Protein AF-A0A7V1HTL6-F1 (afdb_monomer)

Structure (mmCIF, N/CA/C/O backbone):
data_AF-A0A7V1HTL6-F1
#
_entry.id   AF-A0A7V1HTL6-F1
#
loop_
_atom_site.group_PDB
_atom_site.id
_atom_site.type_symbol
_atom_site.label_atom_id
_atom_site.label_alt_id
_atom_site.label_comp_id
_atom_site.label_asym_id
_atom_site.label_entity_id
_atom_site.label_seq_id
_atom_site.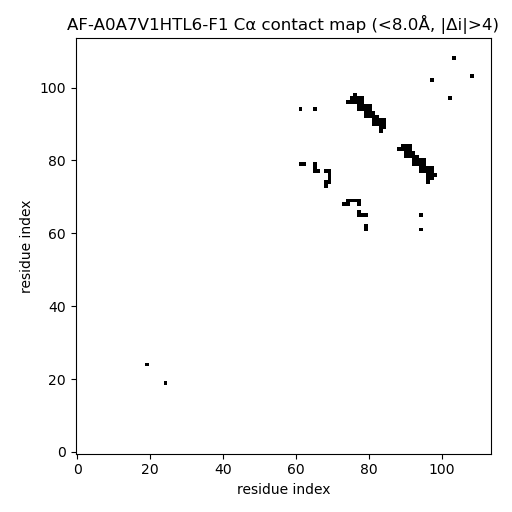pdbx_PDB_ins_code
_atom_site.Cartn_x
_atom_site.Cartn_y
_atom_site.Cartn_z
_atom_site.occupancy
_atom_site.B_iso_or_equiv
_atom_site.auth_seq_id
_atom_site.auth_comp_id
_atom_site.auth_asym_id
_atom_site.auth_atom_id
_atom_site.pdbx_PDB_model_num
ATOM 1 N N . MET A 1 1 ? -9.346 42.809 75.663 1.00 56.84 1 MET A N 1
ATOM 2 C CA . MET A 1 1 ? -9.502 42.828 74.192 1.00 56.84 1 MET A CA 1
ATOM 3 C C . MET A 1 1 ? -9.302 41.404 73.695 1.00 56.84 1 MET A C 1
ATOM 5 O O . MET A 1 1 ? -8.180 40.922 73.694 1.00 56.84 1 MET A O 1
ATOM 9 N N . MET A 1 2 ? -10.395 40.682 73.441 1.00 52.62 2 MET A N 1
ATOM 10 C CA . MET A 1 2 ? -10.403 39.232 73.212 1.00 52.62 2 MET A CA 1
ATOM 11 C C . MET A 1 2 ? -10.892 38.975 71.785 1.00 52.62 2 MET A C 1
ATOM 13 O O . MET A 1 2 ? -12.039 39.262 71.458 1.00 52.62 2 MET A O 1
ATOM 17 N N . MET A 1 3 ? -9.990 38.515 70.916 1.00 59.81 3 MET A N 1
ATOM 18 C CA . MET A 1 3 ? -10.300 38.154 69.532 1.00 59.81 3 MET A CA 1
ATOM 19 C C . MET A 1 3 ? -10.863 36.732 69.500 1.00 59.81 3 MET A C 1
ATOM 21 O O . MET A 1 3 ? -10.132 35.756 69.668 1.00 59.81 3 MET A O 1
ATOM 25 N N . THR A 1 4 ? -12.167 36.613 69.268 1.00 74.06 4 THR A N 1
ATOM 26 C CA . THR A 1 4 ? -12.839 35.336 69.014 1.00 74.06 4 THR A CA 1
ATOM 27 C C . THR A 1 4 ? -12.399 34.795 67.655 1.00 74.06 4 THR A C 1
ATOM 29 O O . THR A 1 4 ? -12.828 35.278 66.606 1.00 74.06 4 THR A O 1
ATOM 32 N N . ARG A 1 5 ? -11.532 33.776 67.656 1.00 67.38 5 ARG A N 1
ATOM 33 C CA . ARG A 1 5 ? -11.213 33.006 66.449 1.00 67.38 5 ARG A CA 1
ATOM 34 C C . ARG A 1 5 ? -12.417 32.143 66.081 1.00 67.38 5 ARG A C 1
ATOM 36 O O . ARG A 1 5 ? -12.697 31.137 66.726 1.00 67.38 5 ARG A O 1
ATOM 43 N N . ARG A 1 6 ? -13.138 32.548 65.037 1.00 69.81 6 ARG A N 1
ATOM 44 C CA . ARG A 1 6 ? -14.219 31.760 64.441 1.00 69.81 6 ARG A CA 1
ATOM 45 C C . ARG A 1 6 ? -13.593 30.629 63.622 1.00 69.81 6 ARG A C 1
ATOM 47 O O . ARG A 1 6 ? -13.066 30.863 62.540 1.00 69.81 6 ARG A O 1
ATOM 54 N N . SER A 1 7 ? -13.609 29.423 64.179 1.00 67.06 7 SER A N 1
ATOM 55 C CA . SER A 1 7 ? -13.210 28.199 63.481 1.00 67.06 7 SER A CA 1
ATOM 56 C C . SER A 1 7 ? -14.206 27.914 62.350 1.00 67.06 7 SER A C 1
ATOM 58 O O . SER A 1 7 ? -15.398 27.726 62.599 1.00 67.06 7 SER A O 1
ATOM 60 N N . LEU A 1 8 ? -13.735 27.948 61.102 1.00 70.75 8 LEU A N 1
ATOM 61 C CA . LEU A 1 8 ? -14.497 27.549 59.919 1.00 70.75 8 LEU A CA 1
ATOM 62 C C . LEU A 1 8 ? -14.381 26.031 59.7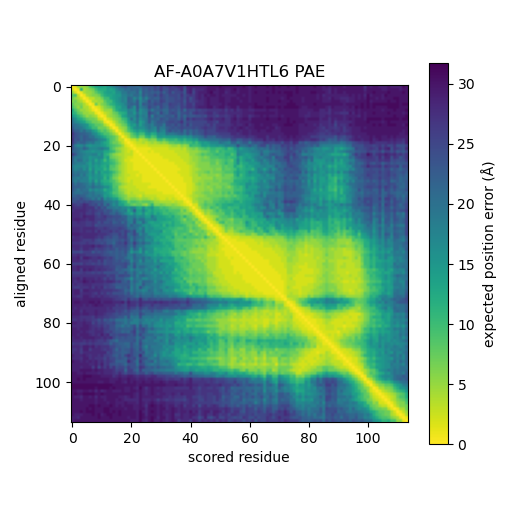71 1.00 70.75 8 LEU A C 1
ATOM 64 O O . LEU A 1 8 ? -13.377 25.520 59.282 1.00 70.75 8 LEU A O 1
ATOM 68 N N . ASN A 1 9 ? -15.410 25.314 60.218 1.00 66.50 9 ASN A N 1
ATOM 69 C CA . ASN A 1 9 ? -15.508 23.873 60.026 1.00 66.50 9 ASN A CA 1
ATOM 70 C C . ASN A 1 9 ? -15.953 23.582 58.584 1.00 66.50 9 ASN A C 1
ATOM 72 O O . ASN A 1 9 ? -17.142 23.650 58.264 1.00 66.50 9 ASN A O 1
ATOM 76 N N . ILE A 1 10 ? -14.994 23.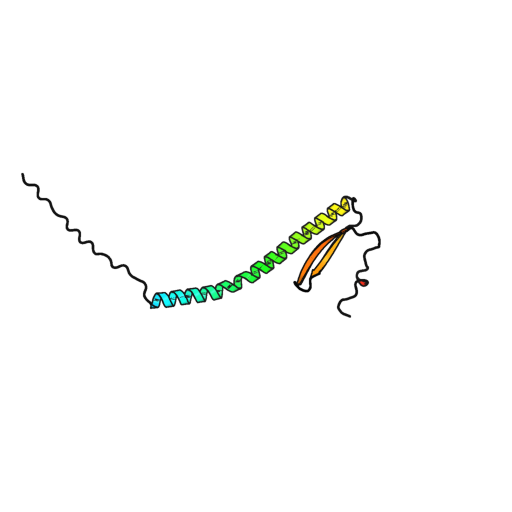321 57.697 1.00 71.88 10 ILE A N 1
ATOM 77 C CA . ILE A 1 10 ? -15.263 22.989 56.296 1.00 71.88 10 ILE A CA 1
ATOM 78 C C . ILE A 1 10 ? -15.527 21.482 56.204 1.00 71.88 10 ILE A C 1
ATOM 80 O O . ILE A 1 10 ? -14.604 20.678 56.109 1.00 71.88 10 ILE A O 1
ATOM 84 N N . ASN A 1 11 ? -16.806 21.101 56.218 1.00 69.00 11 ASN A N 1
ATOM 85 C CA . ASN A 1 11 ? -17.243 19.745 55.886 1.00 69.00 11 ASN A CA 1
ATOM 86 C C . ASN A 1 11 ? -17.067 19.512 54.380 1.00 69.00 11 ASN A C 1
ATOM 88 O O . ASN A 1 11 ? -17.983 19.739 53.584 1.00 69.00 11 ASN A O 1
ATOM 92 N N . HIS A 1 12 ? -15.885 19.056 53.975 1.00 67.12 12 HIS A N 1
ATOM 93 C CA . HIS A 1 12 ? -15.663 18.596 52.613 1.00 67.12 12 HIS A CA 1
ATOM 94 C C . HIS A 1 12 ? -16.373 17.248 52.438 1.00 67.12 12 HIS A C 1
ATOM 96 O O . HIS A 1 12 ? -15.878 16.202 52.851 1.00 67.12 12 HIS A O 1
ATOM 102 N N . LYS A 1 13 ? -17.577 17.269 51.856 1.00 69.31 13 LYS A N 1
ATOM 103 C CA . LYS A 1 13 ? -18.217 16.048 51.362 1.00 69.31 13 LYS A CA 1
ATOM 104 C C . LYS A 1 13 ? -17.334 15.507 50.243 1.00 69.31 13 LYS A C 1
ATOM 106 O O . LYS A 1 13 ? -17.317 16.076 49.154 1.00 69.31 13 LYS A O 1
ATOM 111 N N . ILE A 1 14 ? -16.573 14.453 50.524 1.00 69.25 14 ILE A N 1
ATOM 112 C CA . ILE A 1 14 ? -15.874 13.701 49.486 1.00 69.25 14 ILE A CA 1
ATOM 113 C C . ILE A 1 14 ? -16.964 13.116 48.589 1.00 69.25 14 ILE A C 1
ATOM 115 O O . ILE A 1 14 ? -17.702 12.217 48.987 1.00 69.25 14 ILE A O 1
ATOM 119 N N . SER A 1 15 ? -17.118 13.702 47.404 1.00 67.88 15 SER A N 1
ATOM 120 C CA . SER A 1 15 ? -17.940 13.151 46.336 1.00 67.88 15 SER A CA 1
ATOM 121 C C . SER A 1 15 ? -17.327 11.810 45.955 1.00 67.88 15 SER A C 1
ATOM 123 O O . SER A 1 15 ? -16.266 11.783 45.334 1.00 67.88 15 SER A O 1
ATOM 125 N N . ALA A 1 16 ? -17.958 10.708 46.360 1.00 64.56 16 ALA A N 1
ATOM 126 C CA . ALA A 1 16 ? -17.587 9.376 45.906 1.00 64.56 16 ALA A CA 1
ATOM 127 C C . ALA A 1 16 ? -17.624 9.375 44.371 1.00 64.56 16 ALA A C 1
ATOM 129 O O . ALA A 1 16 ? -18.681 9.564 43.772 1.00 64.56 16 ALA A O 1
ATOM 130 N N . GLY A 1 17 ? -16.452 9.269 43.742 1.00 64.38 17 GLY A N 1
ATOM 131 C CA . GLY A 1 17 ? -16.336 9.242 42.290 1.00 64.38 17 GLY A CA 1
ATOM 132 C C . GLY A 1 17 ? -17.140 8.072 41.732 1.00 64.38 17 GLY A C 1
ATOM 133 O O . GLY A 1 17 ? -16.998 6.944 42.204 1.00 64.38 17 GLY A O 1
ATOM 134 N N . ALA A 1 18 ? -18.004 8.347 40.757 1.00 74.12 18 ALA A N 1
ATOM 135 C CA . ALA A 1 18 ? -18.759 7.321 40.056 1.00 74.12 18 ALA A CA 1
ATOM 136 C C . ALA A 1 18 ? -17.782 6.427 39.274 1.00 74.12 18 ALA A C 1
ATOM 138 O O . ALA A 1 18 ? -17.099 6.892 38.363 1.00 74.12 18 ALA A O 1
ATOM 139 N N . GLY A 1 19 ? -17.674 5.162 39.680 1.00 78.12 19 GLY A N 1
ATOM 140 C CA . GLY A 1 19 ? -16.963 4.131 38.930 1.00 78.12 19 GLY A CA 1
ATOM 141 C C . GLY A 1 19 ? -17.853 3.533 37.843 1.00 78.12 19 GLY A C 1
ATOM 142 O O . GLY A 1 19 ? -19.077 3.554 37.958 1.00 78.12 19 GLY A O 1
ATOM 143 N N . PHE A 1 20 ? -17.231 2.980 36.803 1.00 83.94 20 PHE A N 1
ATOM 144 C CA . PHE A 1 20 ? -17.944 2.271 35.743 1.00 83.94 20 PHE A CA 1
ATOM 145 C C . PHE A 1 20 ? -18.555 0.970 36.258 1.00 83.94 20 PHE A C 1
ATOM 147 O O . PHE A 1 20 ? -17.940 0.228 37.033 1.00 83.94 20 PHE A O 1
ATOM 154 N N . THR A 1 21 ? -19.763 0.674 35.794 1.00 92.25 21 THR A N 1
ATOM 155 C CA . THR A 1 21 ? -20.419 -0.604 36.076 1.00 92.25 21 THR A CA 1
ATOM 156 C C . THR A 1 21 ? -19.830 -1.726 35.217 1.00 92.25 21 THR A C 1
ATOM 158 O O . THR A 1 21 ? -19.300 -1.495 34.129 1.00 92.25 21 THR A O 1
ATOM 161 N N . LEU A 1 22 ? -19.975 -2.977 35.668 1.00 93.62 22 LEU A N 1
ATOM 162 C CA . LEU A 1 22 ? -19.636 -4.148 34.846 1.00 93.62 22 LEU A CA 1
ATOM 163 C C . LEU A 1 22 ? -20.386 -4.136 33.507 1.00 93.62 22 LEU A C 1
ATOM 165 O O . LEU A 1 22 ? -19.816 -4.484 32.476 1.00 93.62 22 LEU A O 1
ATOM 169 N N . LEU A 1 23 ? -21.647 -3.695 33.523 1.00 95.19 23 LEU A N 1
ATOM 170 C CA . LEU A 1 23 ? -22.484 -3.605 32.332 1.00 95.19 23 LEU A CA 1
ATOM 171 C C . LEU A 1 23 ? -21.931 -2.593 31.321 1.00 95.19 23 LEU A C 1
ATOM 173 O O . LEU A 1 23 ? -21.842 -2.913 30.139 1.00 95.19 23 LEU A O 1
ATOM 177 N N . GLU A 1 24 ? -21.520 -1.404 31.768 1.00 94.44 24 GLU A N 1
ATOM 178 C CA . GLU A 1 24 ? -20.901 -0.410 30.882 1.00 94.44 24 GLU A CA 1
ATOM 179 C C . GLU A 1 24 ? -19.627 -0.937 30.239 1.00 94.44 24 GLU A C 1
ATOM 181 O O . GLU A 1 24 ? -19.413 -0.711 29.051 1.00 94.44 24 GLU A O 1
ATOM 186 N N . LEU A 1 25 ? -18.810 -1.683 30.985 1.00 94.94 25 LEU A N 1
ATOM 187 C CA . LEU A 1 25 ? -17.605 -2.280 30.426 1.00 94.94 25 LEU A CA 1
ATOM 188 C C . LEU A 1 25 ? -17.944 -3.331 29.356 1.00 94.94 25 LEU A C 1
ATOM 190 O O . LEU A 1 25 ? -17.310 -3.354 28.302 1.00 94.94 25 LEU A O 1
ATOM 194 N N . MET A 1 26 ? -18.981 -4.148 29.570 1.00 96.62 26 MET A N 1
ATOM 195 C CA . MET A 1 26 ? -19.439 -5.110 28.560 1.00 96.62 26 MET A CA 1
ATOM 196 C C . MET A 1 26 ? -19.941 -4.415 27.291 1.00 96.62 26 MET A C 1
ATOM 198 O O . MET A 1 26 ? -19.562 -4.800 26.183 1.00 96.62 26 MET A O 1
ATOM 202 N N . VAL A 1 27 ? -20.760 -3.373 27.446 1.00 96.56 27 VAL A N 1
ATOM 203 C CA . VAL A 1 27 ? -21.303 -2.606 26.317 1.00 96.56 27 VAL A CA 1
ATOM 204 C C . VAL A 1 27 ? -20.185 -1.876 25.571 1.00 96.56 27 VAL A C 1
ATOM 206 O O . VAL A 1 27 ? -20.141 -1.927 24.344 1.00 96.56 27 VAL A O 1
ATOM 209 N N . ALA A 1 28 ? -19.239 -1.259 26.283 1.00 96.62 28 ALA A N 1
ATOM 210 C CA . ALA A 1 28 ? -18.104 -0.570 25.677 1.00 96.62 28 ALA A CA 1
ATOM 211 C C . ALA A 1 28 ? -17.240 -1.523 24.838 1.00 96.62 28 ALA A C 1
ATOM 213 O O . ALA A 1 28 ? -16.930 -1.216 23.687 1.00 96.62 28 ALA A O 1
ATOM 214 N N . VAL A 1 29 ? -16.902 -2.702 25.370 1.00 96.75 29 VAL A N 1
ATOM 215 C CA . VAL A 1 29 ? -16.120 -3.704 24.629 1.00 96.75 29 VAL A CA 1
ATOM 216 C C . VAL A 1 29 ? -16.898 -4.224 23.416 1.00 96.75 29 VAL A C 1
ATOM 218 O O . VAL A 1 29 ? -16.319 -4.345 22.337 1.00 96.75 29 VAL A O 1
ATOM 221 N N . ALA A 1 30 ? -18.208 -4.460 23.542 1.00 97.62 30 ALA A N 1
ATOM 222 C CA . ALA A 1 30 ? -19.047 -4.872 22.415 1.00 97.62 30 ALA A CA 1
ATOM 223 C C . ALA A 1 30 ? -19.068 -3.822 21.288 1.00 97.62 30 ALA A C 1
ATOM 225 O O . ALA A 1 30 ? -18.933 -4.172 20.114 1.00 97.62 30 ALA A O 1
ATOM 226 N N . ILE A 1 31 ? -19.174 -2.535 21.639 1.00 97.56 31 ILE A N 1
ATOM 227 C CA . ILE A 1 31 ? -19.117 -1.429 20.674 1.00 97.56 31 ILE A CA 1
ATOM 228 C C . ILE A 1 31 ? -17.739 -1.367 20.007 1.00 97.56 31 ILE A C 1
ATOM 230 O O . ILE A 1 31 ? -17.669 -1.236 18.786 1.00 97.56 31 ILE A O 1
ATOM 234 N N . ILE A 1 32 ? -16.647 -1.502 20.768 1.00 97.06 32 ILE A N 1
ATOM 235 C CA . ILE A 1 32 ? -15.283 -1.498 20.215 1.00 97.06 32 ILE A CA 1
ATOM 236 C C . ILE A 1 32 ? -15.125 -2.614 19.178 1.00 97.06 32 ILE A C 1
ATOM 238 O O . ILE A 1 32 ? -14.706 -2.337 18.056 1.00 97.06 32 ILE A O 1
ATOM 242 N N . VAL A 1 33 ? -15.522 -3.847 19.512 1.00 96.94 33 VAL A N 1
ATOM 243 C CA . VAL A 1 33 ? -15.436 -4.997 18.596 1.00 96.94 33 VAL A CA 1
ATOM 244 C C . VAL A 1 33 ? -16.250 -4.753 17.325 1.00 96.94 33 VAL A C 1
ATOM 246 O O . VAL A 1 33 ? -15.744 -4.966 16.221 1.00 96.94 33 VAL A O 1
ATOM 249 N N . LEU A 1 34 ? -17.481 -4.253 17.461 1.00 96.19 34 LEU A N 1
ATOM 250 C CA . LEU A 1 34 ? -18.338 -3.930 16.321 1.00 96.19 34 LEU A CA 1
ATOM 251 C C . LEU A 1 34 ? -17.684 -2.890 15.398 1.00 96.19 34 LEU A C 1
ATOM 253 O O . LEU A 1 34 ? -17.636 -3.077 14.182 1.00 96.19 34 LEU A O 1
ATOM 257 N N . LEU A 1 35 ? -17.134 -1.817 15.969 1.00 95.25 35 LEU A N 1
ATOM 258 C CA . LEU A 1 35 ? -16.447 -0.776 15.206 1.00 95.25 35 LEU A CA 1
ATOM 259 C C . LEU A 1 35 ? -15.183 -1.305 14.518 1.00 95.25 35 LEU A C 1
ATOM 261 O O . LEU A 1 35 ? -14.910 -0.923 13.377 1.00 95.25 35 LEU A O 1
ATOM 265 N N . THR A 1 36 ? -14.426 -2.197 15.163 1.00 92.75 36 THR A N 1
ATOM 266 C CA . THR A 1 36 ? -13.238 -2.818 14.560 1.00 92.75 36 THR A CA 1
ATOM 267 C C . THR A 1 36 ? -13.606 -3.644 13.329 1.00 92.75 36 THR A C 1
ATOM 269 O O . THR A 1 36 ? -12.987 -3.464 12.281 1.00 92.75 36 THR A O 1
ATOM 272 N N . VAL A 1 37 ? -14.649 -4.478 13.411 1.00 92.50 37 VAL A N 1
ATOM 273 C CA . VAL A 1 37 ? -15.118 -5.300 12.279 1.00 92.50 37 VAL A CA 1
ATOM 274 C C . VAL A 1 37 ? -15.503 -4.429 11.080 1.00 92.50 37 VAL A C 1
ATOM 276 O O . VAL A 1 37 ? -15.122 -4.725 9.949 1.00 92.50 37 VAL A O 1
ATOM 279 N N . LEU A 1 38 ? -16.196 -3.314 11.323 1.00 89.12 38 LEU A N 1
ATOM 280 C CA . LEU A 1 38 ? -16.610 -2.380 10.271 1.00 89.12 38 LEU A CA 1
ATOM 281 C C . LEU A 1 38 ? -15.457 -1.525 9.712 1.00 89.12 38 LEU A C 1
ATOM 283 O O . LEU A 1 38 ? -15.570 -0.992 8.608 1.00 89.12 38 LEU A O 1
ATOM 287 N N . SER A 1 39 ? -14.351 -1.382 10.448 1.00 86.81 39 SER A N 1
ATOM 288 C CA . SER A 1 39 ? -13.217 -0.530 10.053 1.00 86.81 39 SER A CA 1
ATOM 289 C C . SER A 1 39 ? -12.221 -1.224 9.120 1.00 86.81 39 SER A C 1
ATOM 291 O O . SER A 1 39 ? -11.602 -0.561 8.289 1.00 86.81 39 SER A O 1
ATOM 293 N N . ILE A 1 40 ? -12.083 -2.551 9.210 1.00 78.94 40 ILE A N 1
ATOM 294 C CA . ILE A 1 40 ? -11.132 -3.342 8.406 1.00 78.94 40 ILE A CA 1
ATOM 295 C C . ILE A 1 40 ? -11.309 -3.190 6.877 1.00 78.94 40 ILE A C 1
ATOM 297 O O . ILE A 1 40 ? -10.306 -2.955 6.197 1.00 78.94 40 ILE A O 1
ATOM 301 N N . PRO A 1 41 ? -12.519 -3.297 6.286 1.00 74.56 41 PRO A N 1
ATOM 302 C CA . PRO A 1 41 ? -12.658 -3.413 4.830 1.00 74.56 41 PRO A CA 1
ATOM 303 C C . PRO A 1 41 ? -12.271 -2.149 4.046 1.00 74.56 41 PRO A C 1
ATOM 305 O O . PRO A 1 41 ? -12.116 -2.208 2.830 1.00 74.56 41 PRO A O 1
ATOM 308 N N . ARG A 1 42 ? -12.079 -0.997 4.702 1.00 63.47 42 ARG A N 1
ATOM 309 C CA . ARG A 1 42 ? -11.783 0.274 4.016 1.00 63.47 42 ARG A CA 1
ATOM 310 C C . ARG A 1 42 ? -10.360 0.404 3.464 1.00 63.47 42 ARG A C 1
ATOM 312 O O . ARG A 1 42 ? -10.094 1.351 2.729 1.00 63.47 42 ARG A O 1
ATOM 319 N N . PHE A 1 43 ? -9.453 -0.518 3.780 1.00 60.50 43 PHE A N 1
ATOM 320 C CA . PHE A 1 43 ? -8.051 -0.400 3.369 1.00 60.50 43 PHE A CA 1
ATOM 321 C C . PHE A 1 43 ? -7.728 -0.961 1.976 1.00 60.50 43 PHE A C 1
ATOM 323 O O . PHE A 1 43 ? -6.691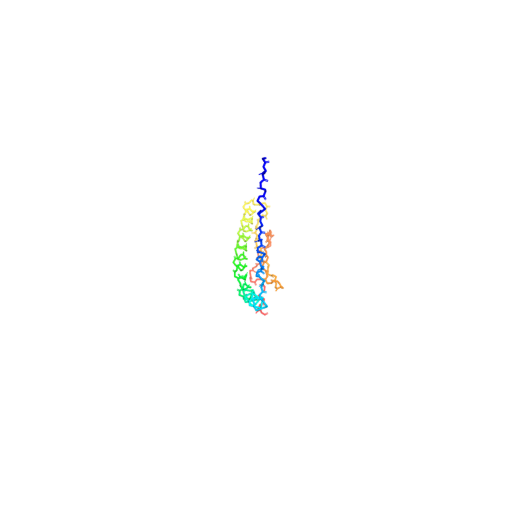 -0.588 1.432 1.00 60.50 43 PHE A O 1
ATOM 330 N N . SER A 1 44 ? -8.559 -1.826 1.384 1.00 62.12 44 SER A N 1
ATOM 331 C CA . SER A 1 44 ? -8.259 -2.436 0.073 1.00 62.12 44 SER A CA 1
ATOM 332 C C . SER A 1 44 ? -8.422 -1.443 -1.080 1.00 62.12 44 SER A C 1
ATOM 334 O O . SER A 1 44 ? -7.475 -1.201 -1.819 1.00 62.12 44 SER A O 1
ATOM 336 N N . ALA A 1 45 ? -9.565 -0.759 -1.157 1.00 60.34 45 ALA A N 1
ATOM 337 C CA . ALA A 1 45 ? -9.864 0.165 -2.254 1.00 60.34 45 ALA A CA 1
ATOM 338 C C . ALA A 1 45 ? -8.907 1.373 -2.333 1.00 60.34 45 ALA A C 1
ATOM 340 O O . ALA A 1 45 ? -8.721 1.958 -3.400 1.00 60.34 45 ALA A O 1
ATOM 341 N N . LEU A 1 46 ? -8.291 1.772 -1.214 1.00 59.44 46 LEU A N 1
ATOM 342 C CA . LEU A 1 46 ? -7.274 2.825 -1.219 1.00 59.44 46 LEU A CA 1
ATOM 343 C C . LEU A 1 46 ? -5.947 2.319 -1.807 1.00 59.44 46 LEU A C 1
ATOM 345 O O . LEU A 1 46 ? -5.295 3.061 -2.535 1.00 59.44 46 LEU A O 1
ATOM 349 N N . LYS A 1 47 ? -5.563 1.068 -1.526 1.00 62.19 47 LYS A N 1
ATOM 350 C CA . LYS A 1 47 ? -4.326 0.460 -2.039 1.00 62.19 47 LYS A CA 1
ATOM 351 C C . LYS A 1 47 ? -4.375 0.278 -3.552 1.00 62.19 47 LYS A C 1
ATOM 353 O O . LYS A 1 47 ? -3.466 0.748 -4.223 1.00 62.19 47 LYS A O 1
ATOM 358 N N . ASP A 1 48 ? -5.477 -0.245 -4.086 1.00 61.91 48 ASP A N 1
ATOM 359 C CA . ASP A 1 48 ? -5.620 -0.486 -5.530 1.00 61.91 48 ASP A CA 1
ATOM 360 C C . ASP A 1 48 ? -5.448 0.805 -6.357 1.00 61.91 48 ASP A C 1
ATOM 362 O O . ASP A 1 48 ? -4.766 0.836 -7.383 1.00 61.91 48 ASP A O 1
ATOM 366 N N . ASN A 1 49 ? -6.021 1.916 -5.877 1.00 62.03 49 ASN A N 1
ATOM 367 C CA . ASN A 1 49 ? -5.906 3.221 -6.535 1.00 62.03 49 ASN A CA 1
ATOM 368 C C . ASN A 1 49 ? -4.491 3.819 -6.440 1.00 62.03 49 ASN A C 1
ATOM 370 O O . ASN A 1 49 ? -4.029 4.486 -7.376 1.00 62.03 49 ASN A O 1
ATOM 374 N N . LEU A 1 50 ? -3.804 3.596 -5.316 1.00 65.31 50 LEU A N 1
ATOM 375 C CA . LEU A 1 50 ? -2.417 4.021 -5.125 1.00 65.31 50 LEU A CA 1
ATOM 376 C C . LEU A 1 50 ? -1.468 3.210 -6.012 1.00 65.31 50 LEU A C 1
ATOM 378 O O . LEU A 1 50 ? -0.588 3.801 -6.639 1.00 65.31 50 LEU A O 1
ATOM 382 N N . ASP A 1 51 ? -1.695 1.904 -6.142 1.00 73.88 51 ASP A N 1
ATOM 383 C CA . ASP A 1 51 ? -0.885 1.010 -6.971 1.00 73.88 51 ASP A CA 1
ATOM 384 C C . ASP A 1 51 ? -1.017 1.351 -8.460 1.00 73.88 51 ASP A C 1
ATOM 386 O O . ASP A 1 51 ? -0.009 1.487 -9.158 1.00 73.88 51 ASP A O 1
ATOM 390 N N . ALA A 1 52 ? -2.238 1.604 -8.942 1.00 78.00 52 ALA A N 1
ATOM 391 C CA . ALA A 1 52 ? -2.469 2.023 -10.325 1.00 78.00 52 ALA A CA 1
ATOM 392 C C . ALA A 1 52 ? -1.821 3.384 -10.643 1.00 78.00 52 ALA A C 1
ATOM 394 O O . ALA A 1 52 ? -1.196 3.566 -11.695 1.00 78.00 52 ALA A O 1
ATOM 395 N N . SER A 1 53 ? -1.938 4.346 -9.722 1.00 81.69 53 SER A N 1
ATOM 396 C CA . SER A 1 53 ? -1.349 5.681 -9.884 1.00 81.69 53 SER A CA 1
ATOM 397 C C . SER A 1 53 ? 0.181 5.630 -9.862 1.00 81.69 53 SER A C 1
ATOM 399 O O . SER A 1 53 ? 0.834 6.268 -10.694 1.00 81.69 53 SER A O 1
ATOM 401 N N . ALA A 1 54 ? 0.756 4.835 -8.957 1.00 83.69 54 ALA A N 1
ATOM 402 C CA . ALA A 1 54 ? 2.193 4.610 -8.875 1.00 83.69 54 ALA A CA 1
ATOM 403 C C . ALA A 1 54 ? 2.721 3.935 -10.146 1.00 83.69 54 ALA A C 1
ATOM 405 O O . ALA A 1 54 ? 3.649 4.461 -10.760 1.00 83.69 54 ALA A O 1
ATOM 406 N N . ALA A 1 55 ? 2.084 2.850 -10.600 1.00 83.12 55 ALA A N 1
ATOM 407 C CA . ALA A 1 55 ? 2.471 2.134 -11.816 1.00 83.12 55 ALA A CA 1
ATOM 408 C C . ALA A 1 55 ? 2.477 3.052 -13.047 1.00 83.12 55 ALA A C 1
ATOM 410 O O . ALA A 1 55 ? 3.435 3.060 -13.824 1.00 83.12 55 ALA A O 1
ATOM 411 N N . ARG A 1 56 ? 1.444 3.890 -13.194 1.00 86.94 56 ARG A N 1
ATOM 412 C CA . ARG A 1 56 ? 1.342 4.857 -14.293 1.00 86.94 56 ARG A CA 1
ATOM 413 C C . ARG A 1 56 ? 2.447 5.912 -14.241 1.00 86.94 56 ARG A C 1
ATOM 415 O O . ARG A 1 56 ? 3.021 6.243 -15.280 1.00 86.94 56 ARG A O 1
ATOM 422 N N . ASN A 1 57 ? 2.776 6.412 -13.051 1.00 88.56 57 ASN A N 1
ATOM 423 C CA . ASN A 1 57 ? 3.874 7.358 -12.879 1.00 88.56 57 ASN A CA 1
ATOM 424 C C . ASN A 1 57 ? 5.221 6.719 -13.244 1.00 88.56 57 ASN A C 1
ATOM 426 O O . ASN A 1 57 ? 5.957 7.269 -14.065 1.00 88.56 57 ASN A O 1
ATOM 430 N N . THR A 1 58 ? 5.517 5.532 -12.710 1.00 87.50 58 THR A N 1
ATOM 431 C CA . THR A 1 58 ? 6.772 4.831 -13.004 1.00 87.50 58 THR A CA 1
ATOM 432 C C . THR A 1 58 ? 6.896 4.532 -14.499 1.00 87.50 58 THR A C 1
ATOM 434 O O . THR A 1 58 ? 7.956 4.774 -15.075 1.00 87.50 58 THR A O 1
ATOM 437 N N . LEU A 1 59 ? 5.819 4.076 -15.151 1.00 88.88 59 LEU A N 1
ATOM 438 C CA . LEU A 1 59 ? 5.800 3.822 -16.5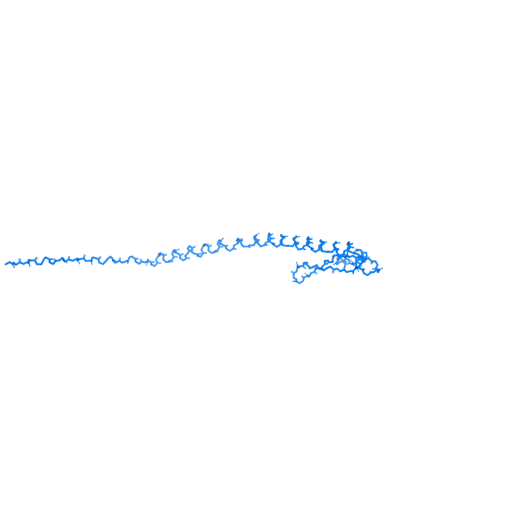94 1.00 88.88 59 LEU A CA 1
ATOM 439 C C . LEU A 1 59 ? 6.110 5.092 -17.397 1.00 88.88 59 LEU A C 1
ATOM 441 O O . LEU A 1 59 ? 6.953 5.078 -18.294 1.00 88.88 59 LEU A O 1
ATOM 445 N N . SER A 1 60 ? 5.454 6.205 -17.056 1.00 91.69 60 SER A N 1
ATOM 446 C CA . SER A 1 60 ? 5.675 7.483 -17.737 1.00 91.69 60 SER A CA 1
ATOM 447 C C . SER A 1 60 ? 7.123 7.971 -17.597 1.00 91.69 60 SER A C 1
ATOM 449 O O . SER A 1 60 ? 7.711 8.447 -18.570 1.00 91.69 60 SER A O 1
ATOM 451 N N . ALA A 1 61 ? 7.729 7.774 -16.423 1.00 90.00 61 ALA A N 1
ATOM 452 C CA . ALA A 1 61 ? 9.113 8.140 -16.155 1.00 90.00 61 ALA A CA 1
ATOM 453 C C . ALA A 1 61 ? 10.102 7.261 -16.937 1.00 90.00 61 ALA A C 1
ATOM 455 O O . ALA A 1 61 ? 11.037 7.784 -17.544 1.00 90.00 61 ALA A O 1
ATOM 456 N N . ALA A 1 62 ? 9.872 5.945 -16.976 1.00 87.38 62 ALA A N 1
ATOM 457 C CA . ALA A 1 62 ? 10.706 5.003 -17.722 1.00 87.38 62 ALA A CA 1
ATOM 458 C C . ALA A 1 62 ? 10.673 5.283 -19.233 1.00 87.38 62 ALA A C 1
ATOM 460 O O . ALA A 1 62 ? 11.721 5.329 -19.878 1.00 87.38 62 ALA A O 1
ATOM 461 N N . LEU A 1 63 ? 9.490 5.558 -19.796 1.00 90.31 63 LEU A N 1
ATOM 462 C CA . LEU A 1 63 ? 9.350 5.931 -21.207 1.00 90.31 63 LEU A CA 1
ATOM 463 C C . LEU A 1 63 ? 10.025 7.269 -21.520 1.00 90.31 63 LEU A C 1
ATOM 465 O O . LEU A 1 63 ? 10.723 7.384 -22.529 1.00 90.31 63 LEU A O 1
ATOM 469 N N . ALA A 1 64 ? 9.863 8.276 -20.658 1.00 91.38 64 ALA A N 1
ATOM 470 C CA . ALA A 1 64 ? 10.536 9.562 -20.828 1.00 91.38 64 ALA A CA 1
ATOM 471 C C . ALA A 1 64 ? 12.066 9.409 -20.782 1.00 91.38 64 ALA A C 1
ATOM 473 O O . ALA A 1 64 ? 12.775 10.003 -21.596 1.00 91.38 64 ALA A O 1
ATOM 474 N N . GLN A 1 65 ? 12.577 8.573 -19.875 1.00 89.25 65 GLN A N 1
ATOM 475 C CA . GLN A 1 65 ? 13.999 8.254 -19.788 1.00 89.25 65 GLN A CA 1
ATOM 476 C C . GLN A 1 65 ? 14.494 7.539 -21.051 1.00 89.25 65 GLN A C 1
ATOM 478 O O . GLN A 1 65 ? 15.482 7.976 -21.640 1.00 89.25 65 GLN A O 1
ATOM 483 N N . ALA A 1 66 ? 13.804 6.484 -21.491 1.00 87.44 66 ALA A N 1
ATOM 484 C CA . ALA A 1 66 ? 14.156 5.736 -22.696 1.00 87.44 66 ALA A CA 1
ATOM 485 C C . ALA A 1 66 ? 14.172 6.643 -23.934 1.00 87.44 66 ALA A C 1
ATOM 487 O O . ALA A 1 66 ? 15.134 6.634 -24.700 1.00 87.44 66 ALA A O 1
ATOM 488 N N . ARG A 1 67 ? 13.160 7.508 -24.077 1.00 88.31 67 ARG A N 1
ATOM 489 C CA . ARG A 1 67 ? 13.097 8.512 -25.145 1.00 88.31 67 ARG A CA 1
ATOM 490 C C . ARG A 1 67 ? 14.278 9.477 -25.093 1.00 88.31 67 ARG A C 1
ATOM 492 O O . ARG A 1 67 ? 14.880 9.748 -26.126 1.00 88.31 67 ARG A O 1
ATOM 499 N N . ASN A 1 68 ? 14.623 9.993 -23.915 1.00 89.50 68 ASN A N 1
ATOM 500 C CA . ASN A 1 68 ? 15.754 10.910 -23.768 1.00 89.50 68 ASN A CA 1
ATOM 501 C C . ASN A 1 68 ? 17.079 10.244 -24.145 1.00 89.50 68 ASN A C 1
ATOM 503 O O . ASN A 1 68 ? 17.915 10.878 -24.781 1.00 89.50 68 ASN A O 1
ATOM 507 N N . LEU A 1 69 ? 17.267 8.978 -23.773 1.00 85.69 69 LEU A N 1
ATOM 508 C CA . LEU A 1 69 ? 18.449 8.212 -24.155 1.00 85.69 69 LEU A CA 1
ATOM 509 C C . LEU A 1 69 ? 18.488 7.956 -25.673 1.00 85.69 69 LEU A C 1
ATOM 511 O O . LEU A 1 69 ? 19.559 8.045 -26.267 1.00 85.69 69 LEU A O 1
ATOM 515 N N . ALA A 1 70 ? 17.336 7.715 -26.308 1.00 84.06 70 ALA A N 1
ATOM 516 C CA . ALA A 1 70 ? 17.250 7.485 -27.750 1.00 84.06 70 ALA A CA 1
ATOM 517 C C . ALA A 1 70 ? 17.541 8.769 -28.544 1.00 84.06 70 ALA A C 1
ATOM 519 O O . ALA A 1 70 ? 18.309 8.745 -29.499 1.00 84.06 70 ALA A O 1
ATOM 520 N N . ILE A 1 71 ? 16.988 9.910 -28.110 1.00 89.06 71 ILE A N 1
ATOM 521 C CA . ILE A 1 71 ? 17.221 11.223 -28.739 1.00 89.06 71 ILE A CA 1
ATOM 522 C C . ILE A 1 71 ? 18.688 11.650 -28.620 1.00 89.06 71 ILE A C 1
ATOM 524 O O . ILE A 1 71 ? 19.216 12.267 -29.541 1.00 89.06 71 ILE A O 1
ATOM 528 N N . ARG A 1 72 ? 19.355 11.327 -27.503 1.00 86.94 72 ARG A N 1
ATOM 529 C CA . ARG A 1 72 ? 20.792 11.596 -27.333 1.00 86.94 72 ARG A CA 1
ATOM 530 C C . ARG A 1 72 ? 21.651 10.835 -28.343 1.00 86.94 72 ARG A C 1
ATOM 532 O O . ARG A 1 72 ? 22.751 11.282 -28.633 1.00 86.94 72 ARG A O 1
ATOM 539 N N . GLY A 1 73 ? 21.168 9.710 -28.869 1.00 75.38 73 GLY A N 1
ATOM 540 C CA . GLY A 1 73 ? 21.862 8.932 -29.895 1.00 75.38 73 GLY A CA 1
ATOM 541 C C . GLY A 1 73 ? 23.058 8.114 -29.396 1.00 75.38 73 GLY A C 1
ATOM 542 O O . GLY A 1 73 ? 23.570 7.298 -30.154 1.00 75.38 73 GLY A O 1
ATOM 543 N N . ASP A 1 74 ? 23.467 8.252 -28.128 1.00 68.62 74 ASP A N 1
ATOM 544 C CA . ASP A 1 74 ? 24.653 7.584 -27.559 1.00 68.62 74 ASP A CA 1
ATOM 545 C C . ASP A 1 74 ? 24.583 6.045 -27.588 1.00 68.62 74 ASP A C 1
ATOM 547 O O . ASP A 1 74 ? 25.612 5.370 -27.554 1.00 68.62 74 ASP A O 1
ATOM 551 N N . LEU A 1 75 ? 23.375 5.469 -27.607 1.00 67.44 75 LEU A N 1
ATOM 552 C CA . LEU A 1 75 ? 23.149 4.030 -27.407 1.00 67.44 75 LEU A CA 1
ATOM 553 C C . LEU A 1 75 ? 22.411 3.335 -28.566 1.00 67.44 75 LEU A C 1
ATOM 555 O O . LEU A 1 75 ? 22.156 2.134 -28.466 1.00 67.44 75 LEU A O 1
ATOM 559 N N . GLY A 1 76 ? 22.106 4.049 -29.657 1.00 74.44 76 GLY A N 1
ATOM 560 C CA . GLY A 1 76 ? 21.316 3.522 -30.777 1.00 74.44 76 GLY A CA 1
ATOM 561 C C . GLY A 1 76 ? 19.839 3.317 -30.422 1.00 74.44 76 GLY A C 1
ATOM 562 O O . GLY A 1 76 ? 19.269 4.097 -29.661 1.00 74.44 76 GLY A O 1
ATOM 563 N N . ASP A 1 77 ? 19.215 2.275 -30.975 1.00 80.50 77 ASP A N 1
ATOM 564 C CA . ASP A 1 77 ? 17.806 1.958 -30.731 1.00 80.50 77 ASP A CA 1
ATOM 565 C C . ASP A 1 77 ? 17.577 1.521 -29.272 1.00 80.50 77 ASP A C 1
ATOM 567 O O . ASP A 1 77 ? 18.286 0.666 -28.733 1.00 80.50 77 ASP A O 1
ATOM 571 N N . ILE A 1 78 ? 16.562 2.090 -28.617 1.00 82.62 78 ILE A N 1
ATOM 572 C CA . ILE A 1 78 ? 16.246 1.834 -27.203 1.00 82.62 78 ILE A CA 1
ATOM 573 C C . ILE A 1 78 ? 14.830 1.292 -27.077 1.00 82.62 78 ILE A C 1
ATOM 575 O O . ILE A 1 78 ? 13.892 1.846 -27.647 1.00 82.62 78 ILE A O 1
ATOM 579 N N . ALA A 1 79 ? 14.677 0.239 -26.277 1.00 80.62 79 ALA A N 1
ATOM 580 C CA . ALA A 1 79 ? 13.393 -0.353 -25.935 1.00 80.62 79 ALA A CA 1
ATOM 581 C C . ALA A 1 79 ? 13.148 -0.329 -24.427 1.00 80.62 79 ALA A C 1
ATOM 583 O O . ALA A 1 79 ? 14.073 -0.419 -23.617 1.00 80.62 79 ALA A O 1
ATOM 584 N N . VAL A 1 80 ? 11.872 -0.269 -24.058 1.00 84.44 80 VAL A N 1
ATOM 585 C CA . VAL A 1 80 ? 11.405 -0.608 -22.714 1.00 84.44 80 VAL A CA 1
ATOM 586 C C . VAL A 1 80 ? 10.801 -2.003 -22.796 1.00 84.44 80 VAL A C 1
ATOM 588 O O . VAL A 1 80 ? 9.881 -2.229 -23.579 1.00 84.44 80 VAL A O 1
ATOM 591 N N . VAL A 1 81 ? 11.347 -2.941 -22.025 1.00 84.06 8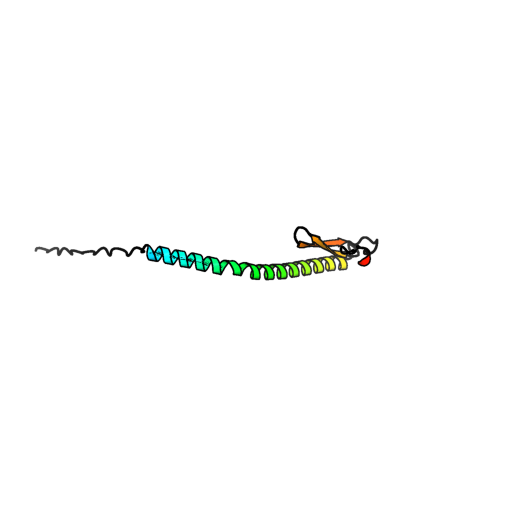1 VAL A N 1
ATOM 592 C CA . VAL A 1 81 ? 10.907 -4.340 -22.006 1.00 84.06 81 VAL A CA 1
ATOM 593 C C . VAL A 1 81 ? 10.123 -4.592 -20.729 1.00 84.06 81 VAL A C 1
ATOM 595 O O . VAL A 1 81 ? 10.579 -4.230 -19.644 1.00 84.06 81 VAL A O 1
ATOM 598 N N . PHE A 1 82 ? 8.960 -5.223 -20.873 1.00 83.88 82 PHE A N 1
ATOM 599 C CA . PHE A 1 82 ? 8.121 -5.652 -19.762 1.00 83.88 82 PHE A CA 1
ATOM 600 C C . PHE A 1 82 ? 8.348 -7.134 -19.495 1.00 83.88 82 PHE A C 1
ATOM 602 O O . PHE A 1 82 ? 8.245 -7.955 -20.405 1.00 83.88 82 PHE A O 1
ATOM 609 N N . PHE A 1 83 ? 8.625 -7.469 -18.242 1.00 80.38 83 PHE A N 1
ATOM 610 C CA . PHE A 1 83 ? 8.708 -8.843 -17.769 1.00 80.38 83 PHE A CA 1
ATOM 611 C C . PHE A 1 83 ? 7.539 -9.094 -16.831 1.00 80.38 83 PHE A C 1
ATOM 613 O O . PHE A 1 83 ? 7.310 -8.312 -15.909 1.00 80.38 83 PHE A O 1
ATOM 620 N N . TYR A 1 84 ? 6.804 -10.172 -17.072 1.00 79.62 84 TYR A N 1
ATOM 621 C CA . TYR A 1 84 ? 5.756 -10.630 -16.174 1.00 79.62 84 TYR A CA 1
ATOM 622 C C . TYR A 1 84 ? 6.322 -11.721 -15.269 1.00 79.62 84 TYR A C 1
ATOM 624 O O . TYR A 1 84 ? 6.741 -12.776 -15.747 1.00 79.62 84 TYR A O 1
ATOM 632 N N . ASP A 1 85 ? 6.358 -11.444 -13.972 1.00 78.06 85 ASP A N 1
ATOM 633 C CA . ASP A 1 85 ? 6.667 -12.429 -12.946 1.00 78.06 85 ASP A CA 1
ATOM 634 C C . ASP A 1 85 ? 5.369 -13.155 -12.569 1.00 78.06 85 ASP A C 1
ATOM 636 O O . ASP A 1 85 ? 4.451 -12.549 -12.009 1.00 78.06 85 ASP A O 1
ATOM 640 N N . ARG A 1 86 ? 5.287 -14.444 -12.917 1.00 72.31 86 ARG A N 1
ATOM 641 C CA . ARG A 1 86 ? 4.111 -15.293 -12.678 1.00 72.31 86 ARG A CA 1
ATOM 642 C C . ARG A 1 86 ? 3.932 -15.630 -11.199 1.00 72.31 86 ARG A C 1
ATOM 644 O O . ARG A 1 86 ? 2.797 -15.802 -10.773 1.00 72.31 86 ARG A O 1
ATOM 651 N N . ASP A 1 87 ? 5.014 -15.702 -10.432 1.00 76.81 87 ASP A N 1
ATOM 652 C CA . ASP A 1 87 ? 4.948 -16.093 -9.021 1.00 76.81 87 ASP A CA 1
ATOM 653 C C . ASP A 1 87 ? 4.397 -14.952 -8.163 1.00 76.81 87 ASP A C 1
ATOM 655 O O . ASP A 1 87 ? 3.727 -15.181 -7.158 1.00 76.81 87 ASP A O 1
ATOM 659 N N . ASN A 1 88 ? 4.654 -13.713 -8.587 1.00 74.19 88 ASN A N 1
ATOM 660 C CA . ASN A 1 88 ? 4.226 -12.512 -7.879 1.00 74.19 88 ASN A CA 1
ATOM 661 C C . ASN A 1 88 ? 3.079 -11.761 -8.573 1.00 74.19 88 ASN A C 1
ATOM 663 O O . ASN A 1 88 ? 2.650 -10.737 -8.053 1.00 74.19 88 ASN A O 1
ATOM 667 N N . GLU A 1 89 ? 2.617 -12.218 -9.743 1.00 77.50 89 GLU A N 1
ATOM 668 C CA . GLU A 1 89 ? 1.641 -11.538 -10.615 1.00 77.50 89 GLU A CA 1
ATOM 669 C C . GLU A 1 89 ? 1.998 -10.068 -10.914 1.00 77.50 89 GLU A C 1
ATOM 671 O O . GLU A 1 89 ? 1.135 -9.199 -11.066 1.00 77.50 89 GLU A O 1
ATOM 676 N N . ARG A 1 90 ? 3.298 -9.762 -11.002 1.00 75.25 90 ARG A N 1
ATOM 677 C CA . ARG A 1 90 ? 3.801 -8.389 -11.144 1.00 75.25 90 ARG A CA 1
ATOM 678 C C . ARG A 1 90 ? 4.527 -8.184 -12.459 1.00 75.25 90 ARG A C 1
ATOM 680 O O . ARG A 1 90 ? 5.373 -8.976 -12.860 1.00 75.25 90 ARG A O 1
ATOM 687 N N . TYR A 1 91 ? 4.255 -7.044 -13.085 1.00 77.44 91 TYR A N 1
ATOM 688 C CA . TYR A 1 91 ? 5.057 -6.550 -14.194 1.00 77.44 91 TYR A CA 1
ATOM 689 C C . TYR A 1 91 ? 6.258 -5.769 -13.664 1.00 77.44 91 TYR A C 1
ATOM 691 O O . TYR A 1 91 ? 6.119 -4.863 -12.840 1.00 77.44 91 TYR A O 1
ATOM 699 N N . THR A 1 92 ? 7.438 -6.094 -14.171 1.00 80.44 92 THR A N 1
ATOM 700 C CA . THR A 1 92 ? 8.651 -5.291 -14.011 1.00 80.44 92 THR A CA 1
ATOM 701 C C . THR A 1 92 ? 9.072 -4.748 -15.369 1.00 80.44 92 THR A C 1
ATOM 703 O O . THR A 1 92 ? 8.698 -5.286 -16.412 1.00 80.44 92 THR A O 1
ATOM 706 N N . MET A 1 93 ? 9.814 -3.645 -15.372 1.00 79.31 93 MET A N 1
ATOM 707 C CA . MET A 1 93 ? 10.258 -3.009 -16.608 1.00 79.31 93 MET A CA 1
ATOM 708 C C . MET A 1 93 ? 11.733 -2.659 -16.541 1.00 79.31 93 MET A C 1
ATOM 710 O O . MET A 1 93 ? 12.222 -2.187 -15.514 1.00 79.31 93 MET A O 1
ATOM 714 N N . LEU A 1 94 ? 12.423 -2.874 -17.656 1.00 81.69 94 LEU A N 1
ATOM 715 C CA . LEU A 1 94 ? 13.827 -2.526 -17.823 1.00 81.69 94 LEU A CA 1
ATOM 716 C C . LEU A 1 94 ? 14.005 -1.772 -19.139 1.00 81.69 94 LEU A C 1
ATOM 718 O O . LEU A 1 94 ? 13.472 -2.166 -20.178 1.00 81.69 94 LEU A O 1
ATOM 722 N N . THR A 1 95 ? 14.784 -0.696 -19.096 1.00 79.56 95 THR A N 1
ATOM 723 C CA . THR A 1 95 ? 15.229 0.010 -20.300 1.00 79.56 95 THR A CA 1
ATOM 724 C C . THR A 1 95 ? 16.449 -0.714 -20.854 1.00 79.56 95 THR A C 1
ATOM 726 O O . THR A 1 95 ? 17.459 -0.852 -20.162 1.00 79.56 95 THR A O 1
ATOM 729 N N . ALA A 1 96 ? 16.367 -1.177 -22.097 1.00 78.19 96 ALA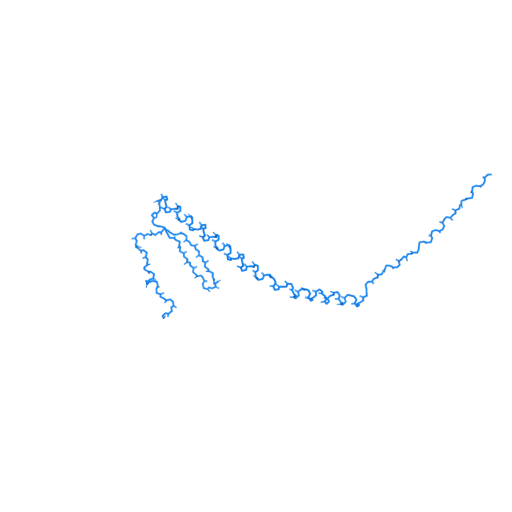 A N 1
ATOM 730 C CA . ALA A 1 96 ? 17.414 -1.948 -22.750 1.00 78.19 96 ALA A CA 1
ATOM 731 C C . ALA A 1 96 ? 17.825 -1.305 -24.078 1.00 78.19 96 ALA A C 1
ATOM 733 O O . ALA A 1 96 ? 17.001 -0.771 -24.821 1.00 78.19 96 ALA A O 1
ATOM 734 N N . ARG A 1 97 ? 19.119 -1.402 -24.396 1.00 72.94 97 ARG A N 1
ATOM 735 C CA . ARG A 1 97 ? 19.618 -1.117 -25.745 1.00 72.94 97 ARG A CA 1
ATOM 736 C C . ARG A 1 97 ? 19.265 -2.276 -26.674 1.00 72.94 97 ARG A C 1
ATOM 738 O O . ARG A 1 97 ? 19.464 -3.439 -26.310 1.00 72.94 97 ARG A O 1
ATOM 745 N N . LEU A 1 98 ? 18.807 -1.970 -27.877 1.00 68.94 98 LEU A N 1
ATOM 746 C CA . LEU A 1 98 ? 18.572 -2.958 -28.918 1.00 68.94 98 LEU A CA 1
ATOM 747 C C . LEU A 1 98 ? 19.873 -3.149 -29.700 1.00 68.94 98 LEU A C 1
ATOM 749 O O . LEU A 1 98 ? 20.396 -2.236 -30.334 1.00 68.94 98 LEU A O 1
ATOM 753 N N . ARG A 1 99 ? 20.446 -4.352 -29.628 1.00 64.75 99 ARG A N 1
ATOM 754 C CA . ARG A 1 99 ? 21.570 -4.724 -30.494 1.00 64.75 99 ARG A CA 1
ATOM 755 C C . ARG A 1 99 ? 20.992 -5.019 -31.879 1.00 64.75 99 ARG A C 1
ATOM 757 O O . ARG A 1 99 ? 20.000 -5.726 -31.946 1.00 64.75 99 ARG A O 1
ATOM 764 N N . ALA A 1 100 ? 21.635 -4.543 -32.948 1.00 54.09 100 ALA A N 1
ATOM 765 C CA . ALA A 1 100 ? 21.191 -4.556 -34.356 1.00 54.09 100 ALA A CA 1
ATOM 766 C C . ALA A 1 100 ? 20.789 -5.916 -34.995 1.00 54.09 100 ALA A C 1
ATOM 768 O O . ALA A 1 100 ? 20.611 -6.007 -36.207 1.00 54.09 100 ALA A O 1
ATOM 769 N N . LYS A 1 101 ? 20.637 -6.989 -34.218 1.00 53.00 101 LYS A N 1
ATOM 770 C CA . LYS A 1 101 ? 19.901 -8.183 -34.625 1.00 53.00 101 LYS A CA 1
ATOM 771 C C . LYS A 1 101 ? 18.435 -7.859 -34.324 1.00 53.00 101 LYS A C 1
ATOM 773 O O . LYS A 1 101 ? 18.075 -7.864 -33.156 1.00 53.00 101 LYS A O 1
ATOM 778 N N . GLY A 1 102 ? 17.693 -7.436 -35.351 1.00 51.66 102 GLY A N 1
ATOM 779 C CA . GLY A 1 102 ? 16.368 -6.808 -35.268 1.00 51.66 102 GLY A CA 1
ATOM 780 C C . GLY A 1 102 ? 15.439 -7.348 -34.178 1.00 51.66 102 GLY A C 1
ATOM 781 O O . GLY A 1 102 ? 15.538 -8.508 -33.784 1.00 51.66 102 GLY A O 1
ATOM 782 N N . LEU A 1 103 ? 14.549 -6.470 -33.701 1.00 58.75 103 LEU A N 1
ATOM 783 C CA . LEU A 1 103 ? 13.488 -6.791 -32.744 1.00 58.75 103 LEU A CA 1
ATOM 784 C C . LEU A 1 103 ? 12.918 -8.189 -33.045 1.00 58.75 103 LEU A C 1
ATOM 786 O O . LEU A 1 103 ? 12.492 -8.398 -34.184 1.00 58.75 103 LEU A O 1
ATOM 790 N N . PRO A 1 104 ? 12.926 -9.134 -32.082 1.00 57.50 104 PRO A N 1
ATOM 791 C CA . PRO A 1 104 ? 12.206 -10.389 -32.243 1.00 57.50 104 PRO A CA 1
ATOM 792 C C . PRO A 1 104 ? 10.790 -10.050 -32.689 1.00 57.50 104 PRO A C 1
ATOM 794 O O . PRO A 1 104 ? 10.156 -9.177 -32.082 1.00 57.50 104 PRO A O 1
ATOM 797 N N . ASN A 1 105 ? 10.323 -10.667 -33.776 1.00 58.28 105 ASN A N 1
ATOM 798 C CA . ASN A 1 105 ? 8.946 -10.476 -34.196 1.00 58.28 105 ASN A CA 1
ATOM 799 C C . ASN A 1 105 ? 8.074 -10.835 -32.982 1.00 58.28 105 ASN 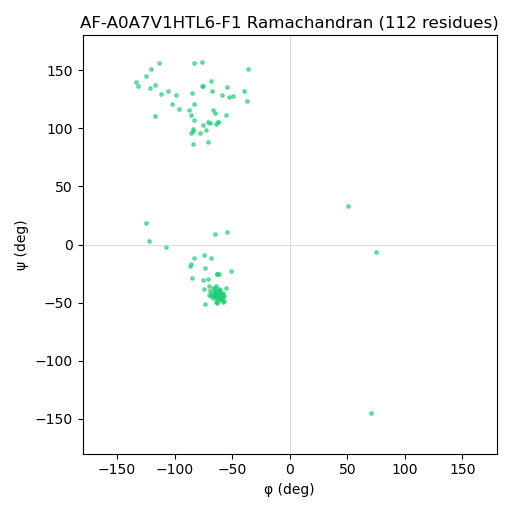A C 1
ATOM 801 O O . ASN A 1 105 ? 8.351 -11.845 -32.333 1.00 58.28 105 ASN A O 1
ATOM 805 N N . PRO A 1 106 ? 7.043 -10.052 -32.629 1.00 54.19 106 PRO A N 1
ATOM 806 C CA . PRO A 1 106 ? 6.110 -10.437 -31.572 1.00 54.19 106 PRO A CA 1
ATOM 807 C C . PRO A 1 106 ? 5.539 -11.852 -31.761 1.00 54.19 106 PRO A C 1
ATOM 809 O O . PRO A 1 106 ? 5.157 -12.487 -30.787 1.00 54.19 106 PRO A O 1
ATOM 812 N N . ASN A 1 107 ? 5.546 -12.355 -32.999 1.00 59.50 107 ASN A N 1
ATOM 813 C CA . ASN A 1 107 ? 5.133 -13.709 -33.365 1.00 59.50 107 ASN A CA 1
ATOM 814 C C . ASN A 1 107 ? 6.232 -14.783 -33.178 1.00 59.50 107 ASN A C 1
ATOM 816 O O . ASN A 1 107 ? 5.929 -15.968 -33.253 1.00 59.50 107 ASN A O 1
ATOM 820 N N . ASP A 1 108 ? 7.493 -14.394 -32.949 1.00 60.59 108 ASP A N 1
ATOM 821 C CA . ASP A 1 108 ? 8.625 -15.296 -32.661 1.00 60.59 108 ASP A CA 1
ATOM 822 C C . ASP A 1 108 ? 8.717 -15.642 -31.162 1.00 60.59 108 ASP A C 1
ATOM 824 O O . ASP A 1 108 ? 9.394 -16.592 -30.765 1.00 60.59 108 ASP A O 1
ATOM 828 N N . LEU A 1 109 ? 8.046 -14.859 -30.311 1.00 62.94 109 LEU A N 1
ATOM 829 C CA . LEU A 1 109 ? 7.843 -15.157 -28.899 1.00 62.94 109 LEU A CA 1
ATOM 830 C C . LEU A 1 109 ? 6.620 -16.070 -28.819 1.00 62.94 109 LEU A C 1
ATOM 832 O O . LEU A 1 109 ? 5.497 -15.584 -28.722 1.00 62.94 109 LEU A O 1
ATOM 836 N N . GLY A 1 110 ? 6.846 -17.380 -28.954 1.00 53.81 110 GLY A N 1
ATOM 837 C CA . GLY A 1 110 ? 5.790 -18.393 -28.953 1.00 53.81 110 GLY A CA 1
ATOM 838 C C . GLY A 1 110 ? 4.700 -18.101 -27.918 1.00 53.81 110 GLY A C 1
ATOM 839 O O . GLY A 1 110 ? 4.991 -17.773 -26.764 1.00 53.81 110 GLY A O 1
ATOM 840 N N . SER A 1 111 ? 3.448 -18.187 -28.369 1.00 49.72 111 SER A N 1
ATOM 841 C CA . SER A 1 111 ? 2.266 -18.020 -27.532 1.00 49.72 111 SER A CA 1
ATOM 842 C C . SER A 1 111 ? 2.366 -18.964 -26.328 1.00 49.72 111 SER A C 1
ATOM 844 O O . SER A 1 111 ? 2.520 -20.167 -26.523 1.00 49.72 111 SER A O 1
ATOM 846 N N . PRO A 1 112 ? 2.234 -18.482 -25.079 1.00 51.72 112 PRO A N 1
ATOM 847 C CA . PRO A 1 112 ? 2.121 -19.353 -23.907 1.00 51.72 112 PRO A CA 1
ATOM 848 C C . PRO A 1 112 ? 0.842 -20.216 -23.879 1.00 51.72 112 PRO A C 1
ATOM 850 O O . PRO A 1 112 ? 0.545 -20.795 -22.836 1.00 51.72 112 PRO A O 1
ATOM 853 N N . TYR A 1 113 ? 0.063 -20.241 -24.966 1.00 52.44 113 TYR A N 1
ATOM 854 C CA . TYR A 1 113 ? -1.277 -20.823 -25.055 1.00 52.44 113 TYR A CA 1
ATO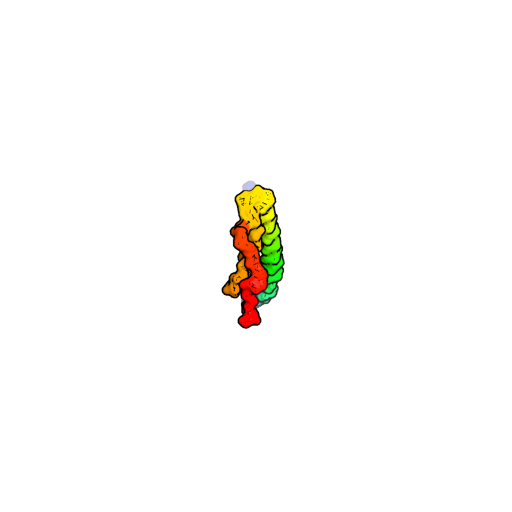M 855 C C . TYR A 1 113 ? -1.437 -21.874 -26.168 1.00 52.44 113 TYR A C 1
ATOM 857 O O . TYR A 1 113 ? -2.574 -22.169 -26.532 1.00 52.44 113 TYR A O 1
ATOM 865 N N . ASP A 1 114 ? -0.335 -22.431 -26.677 1.00 48.62 114 ASP A N 1
ATOM 866 C CA . ASP A 1 114 ? -0.345 -23.637 -27.522 1.00 48.62 114 ASP A CA 1
ATOM 867 C C . ASP A 1 114 ? 0.017 -24.892 -26.708 1.00 48.62 114 ASP A C 1
ATOM 869 O O . ASP A 1 114 ? 0.943 -24.810 -25.863 1.00 48.62 114 ASP A O 1
#

pLDDT: mean 76.17, std 13.6, range [48.62, 97.62]

Solvent-accessible surface area (backbone atoms only — not comparable to full-atom values): 7358 Å² total; per-residue (Å²): 141,83,84,81,80,79,80,80,83,78,84,77,76,77,75,78,76,86,71,85,50,73,65,56,53,53,52,51,51,53,52,50,53,54,51,51,67,70,54,59,74,67,59,56,70,57,47,57,55,49,51,54,53,48,51,53,50,53,51,52,50,51,51,53,49,44,50,54,48,35,73,67,49,85,63,49,55,62,45,79,46,78,45,77,40,79,91,73,75,38,76,46,78,48,80,42,70,53,63,92,70,68,82,76,53,80,81,71,56,70,69,96,83,118

Nearest PDB structures (foldseek):
  8bqs-assembly1_Dc  TM=5.128E-01  e=6.955E+00  Tetrahymena thermophila SB210
  8gym-assembly1_2K  TM=1.920E-01  e=5.311E+00  Tetrahymena thermophila SB210

Mean predicted aligned error: 16.44 Å

Foldseek 3Di:
DDDDDDDDPDPPPPPPDDDDDPVNVVVVVVVVVVVVVVPPVVPPVVVVVVVVVVVVVVVVVLVVVQVVVCVVVPQHHKDKDWDQDPVVRDIDIDIDRDDPPDDQDPVNPPDPPD

Secondary structure (DSSP, 8-state):
------------------PPPHHHHHHHHHHHHHHHHHHGGGGHHHHHHHHHHHHHHHHHHHHHHHHHHHHH-TTSSEEEEEEEETTTTEEEEEEEE--SS----TTTS--TT-

Sequence (114 aa):
MMMTRRSLNINHKISAGAGFTLLELMVAVAIIVLLTVLSIPRFSALKDNLDASAARNTLSAALAQARNLAIRGDLGDIAVVFFYDRDNERYTMLTARLRAKGLPNPNDLGSPYD

Radius of gyration: 36.38 Å; Cα contacts (8 Å, |Δi|>4): 54; chains: 1; bounding box: 47×66×110 Å